Protein AF-A0A1Y3D144-F1 (afdb_monomer_lite)

Structure (mmCIF, N/CA/C/O backbone):
data_AF-A0A1Y3D144-F1
#
_entry.id   AF-A0A1Y3D144-F1
#
loop_
_atom_site.group_PDB
_atom_site.id
_atom_site.type_symbol
_atom_site.label_atom_id
_atom_site.label_alt_id
_atom_site.label_comp_id
_atom_site.label_asym_id
_atom_site.label_entity_id
_atom_site.label_seq_id
_atom_site.pdbx_PDB_ins_code
_atom_site.Cartn_x
_atom_site.Cartn_y
_atom_site.Cartn_z
_atom_site.occupancy
_atom_site.B_iso_or_equiv
_atom_site.auth_seq_id
_atom_site.auth_comp_id
_atom_site.auth_asym_id
_atom_site.auth_atom_id
_atom_site.pdbx_PDB_model_num
ATOM 1 N N . MET A 1 1 ? -23.855 -9.243 3.939 1.00 36.47 1 MET A N 1
ATOM 2 C CA . MET A 1 1 ? -24.302 -10.532 3.364 1.00 36.47 1 MET A CA 1
ATOM 3 C C . MET A 1 1 ? -23.162 -11.001 2.465 1.00 36.47 1 MET A C 1
ATOM 5 O O . MET A 1 1 ? -22.995 -10.446 1.392 1.00 36.47 1 MET A O 1
ATOM 9 N N . ASN A 1 2 ? -22.301 -11.895 2.968 1.00 44.19 2 ASN A N 1
ATOM 10 C CA . ASN A 1 2 ? -20.947 -12.166 2.439 1.00 44.19 2 ASN A CA 1
ATOM 11 C C . ASN A 1 2 ? -20.873 -13.461 1.606 1.00 44.19 2 ASN A C 1
ATOM 13 O O . ASN A 1 2 ? -19.905 -14.200 1.726 1.00 44.19 2 ASN A O 1
ATOM 17 N N . GLN A 1 3 ? -21.920 -13.816 0.855 1.00 46.88 3 GLN A N 1
ATOM 18 C CA . GLN A 1 3 ? -22.041 -15.183 0.321 1.00 46.88 3 GLN A CA 1
ATOM 19 C C . GLN A 1 3 ? -21.618 -15.389 -1.141 1.00 46.88 3 GLN A C 1
ATOM 21 O O . GLN A 1 3 ? -21.563 -16.536 -1.561 1.00 46.88 3 GLN A O 1
ATOM 26 N N . GLU A 1 4 ? -21.248 -14.351 -1.899 1.00 47.81 4 GLU A N 1
ATOM 27 C CA . GLU A 1 4 ? -20.875 -14.517 -3.324 1.00 47.81 4 GLU A CA 1
ATOM 28 C C . GLU A 1 4 ? -19.626 -13.732 -3.757 1.00 47.81 4 GLU A C 1
ATOM 30 O O . GLU A 1 4 ? -19.430 -13.434 -4.932 1.00 47.81 4 GLU A O 1
ATOM 35 N N . ARG A 1 5 ? -18.751 -13.390 -2.814 1.00 47.69 5 ARG A N 1
ATOM 36 C CA . ARG A 1 5 ? -17.457 -12.780 -3.117 1.00 47.69 5 ARG A CA 1
ATOM 37 C C . ARG A 1 5 ? -16.372 -13.710 -2.606 1.00 47.69 5 ARG A C 1
ATOM 39 O O . ARG A 1 5 ? -16.209 -13.843 -1.398 1.00 47.69 5 ARG A O 1
ATOM 46 N N . ASP A 1 6 ? -15.640 -14.335 -3.525 1.00 54.81 6 ASP A N 1
ATOM 47 C CA . ASP A 1 6 ? -14.351 -14.973 -3.231 1.00 54.81 6 ASP A CA 1
ATOM 48 C C . ASP A 1 6 ? -13.305 -13.858 -3.019 1.00 54.81 6 ASP A C 1
ATOM 50 O O . ASP A 1 6 ? -12.358 -13.663 -3.780 1.00 54.81 6 ASP A O 1
ATOM 54 N N . GLU A 1 7 ? -13.596 -12.976 -2.060 1.00 63.47 7 GLU A N 1
ATOM 55 C CA . GLU A 1 7 ? -12.765 -11.839 -1.702 1.00 63.47 7 GLU A CA 1
ATOM 56 C C . GLU A 1 7 ? -11.576 -12.359 -0.899 1.00 63.47 7 GLU A C 1
ATOM 58 O O . GLU A 1 7 ? -11.755 -12.931 0.175 1.00 63.47 7 GLU A O 1
ATOM 63 N N . LYS A 1 8 ? -10.354 -12.111 -1.398 1.00 71.31 8 LYS A N 1
ATOM 64 C CA . LYS A 1 8 ? -9.090 -12.483 -0.731 1.00 71.31 8 LYS A CA 1
ATOM 65 C C . LYS A 1 8 ? -9.022 -11.984 0.725 1.00 71.31 8 LYS A C 1
ATOM 67 O O . LYS A 1 8 ? -8.311 -12.578 1.526 1.00 71.31 8 LYS A O 1
ATOM 72 N N . PHE A 1 9 ? -9.748 -10.910 1.061 1.00 78.50 9 PHE A N 1
ATOM 73 C CA . PHE A 1 9 ? -9.782 -10.320 2.398 1.00 78.50 9 PHE A CA 1
ATOM 74 C C . PHE A 1 9 ? -11.205 -10.005 2.874 1.00 78.50 9 PHE A C 1
ATOM 76 O O . PHE A 1 9 ? -11.986 -9.348 2.190 1.00 78.50 9 PHE A O 1
ATOM 83 N N . THR A 1 10 ? -11.496 -10.389 4.111 1.00 87.56 10 THR A N 1
ATOM 84 C CA . THR A 1 10 ? -12.701 -10.060 4.877 1.00 87.56 10 THR A CA 1
ATOM 85 C C . THR A 1 10 ? -12.526 -8.775 5.699 1.00 87.56 10 THR A C 1
ATOM 87 O O . THR A 1 10 ? -11.414 -8.372 6.048 1.00 87.56 10 THR A O 1
ATOM 90 N N . VAL A 1 11 ? -13.634 -8.153 6.130 1.00 87.06 11 VAL A N 1
ATOM 91 C CA . VAL A 1 11 ? -13.611 -6.998 7.062 1.00 87.06 11 VAL A CA 1
ATOM 92 C C . VAL A 1 11 ? -12.864 -7.331 8.365 1.00 87.06 11 VAL A C 1
ATOM 94 O O . VAL A 1 11 ? -12.162 -6.487 8.932 1.00 87.06 11 VAL A O 1
ATOM 97 N N . ALA A 1 12 ? -12.955 -8.581 8.826 1.00 87.31 12 ALA A N 1
ATOM 98 C CA . ALA A 1 12 ? -12.219 -9.062 9.989 1.00 87.31 12 ALA A CA 1
ATOM 99 C C . ALA A 1 12 ? -10.700 -9.095 9.741 1.00 87.31 12 ALA A C 1
ATOM 101 O O . ALA A 1 12 ? -9.929 -8.716 10.624 1.00 87.31 12 ALA A O 1
ATOM 102 N N . GLU A 1 13 ? -10.259 -9.505 8.553 1.00 89.06 13 GLU A N 1
ATOM 103 C CA . GLU A 1 13 ? -8.842 -9.495 8.169 1.00 89.06 13 GLU A CA 1
ATOM 104 C C . GLU A 1 13 ? -8.307 -8.076 8.020 1.00 89.06 13 GLU A C 1
ATOM 106 O O . GLU A 1 13 ? -7.274 -7.763 8.613 1.00 89.06 13 GLU A O 1
ATOM 111 N N . PHE A 1 14 ? -9.048 -7.173 7.374 1.00 89.94 14 PHE A N 1
ATOM 112 C CA . PHE A 1 14 ? -8.665 -5.760 7.327 1.00 89.94 14 PHE A CA 1
ATOM 113 C C . PHE A 1 14 ? -8.561 -5.141 8.719 1.00 89.94 14 PHE A C 1
ATOM 115 O O . PHE A 1 14 ? -7.621 -4.399 9.002 1.00 89.94 14 PHE A O 1
ATOM 122 N N . SER A 1 15 ? -9.475 -5.486 9.626 1.00 90.81 15 SER A N 1
ATOM 123 C CA . SER A 1 15 ? -9.421 -5.017 11.013 1.00 90.81 15 SER A CA 1
ATOM 124 C C . SER A 1 15 ? -8.159 -5.497 11.737 1.00 90.81 15 SER A C 1
ATOM 126 O O . SER A 1 15 ? -7.571 -4.733 12.507 1.00 90.81 15 SER A O 1
ATOM 128 N N . LYS A 1 16 ? -7.712 -6.735 11.473 1.00 90.25 16 LYS A N 1
ATOM 129 C CA . LYS A 1 16 ? -6.456 -7.285 12.011 1.00 90.25 16 LYS A CA 1
ATOM 130 C C . LYS A 1 16 ? -5.233 -6.587 11.419 1.00 90.25 16 LYS A C 1
ATOM 132 O O . LYS A 1 16 ? -4.370 -6.171 12.190 1.00 90.25 16 LYS A O 1
ATOM 137 N N . ILE A 1 17 ? -5.187 -6.405 10.097 1.00 90.81 17 ILE A N 1
ATOM 138 C CA . ILE A 1 17 ? -4.112 -5.687 9.387 1.00 90.81 17 ILE A CA 1
ATOM 139 C C . ILE A 1 17 ? -3.972 -4.270 9.954 1.00 90.81 17 ILE A C 1
ATOM 141 O O . ILE A 1 17 ? -2.902 -3.853 10.393 1.00 90.81 17 ILE A O 1
ATOM 145 N N . LEU A 1 18 ? -5.096 -3.566 10.084 1.00 91.12 18 LEU A N 1
ATOM 146 C CA . LEU A 1 18 ? -5.161 -2.236 10.676 1.00 91.12 18 LEU A CA 1
ATOM 147 C C . LEU A 1 18 ? -4.961 -2.239 12.196 1.00 91.12 18 LEU A C 1
ATOM 149 O O . LEU A 1 18 ? -4.979 -1.165 12.794 1.00 91.12 18 LEU A O 1
ATOM 153 N N . LYS A 1 19 ? -4.784 -3.384 12.863 1.00 92.25 19 LYS A N 1
ATOM 154 C CA . LYS A 1 19 ? -4.619 -3.486 14.325 1.00 92.25 19 LYS A CA 1
ATOM 155 C C . LYS A 1 19 ? -5.717 -2.725 15.084 1.00 92.25 19 LYS A C 1
ATOM 157 O O . LYS A 1 19 ? -5.435 -1.954 16.008 1.00 92.25 19 LYS A O 1
ATOM 162 N N . LEU A 1 20 ? -6.965 -2.853 14.633 1.00 90.50 20 LEU A N 1
ATOM 163 C CA . LEU A 1 20 ? -8.124 -2.267 15.306 1.00 90.50 20 LEU A CA 1
ATOM 164 C C . LEU A 1 20 ? -8.468 -3.080 16.554 1.00 90.50 20 LEU A C 1
ATOM 166 O O . LEU A 1 20 ? -8.208 -4.278 16.630 1.00 90.50 20 LEU A O 1
ATOM 170 N N . LYS A 1 21 ? -9.067 -2.422 17.549 1.00 89.38 21 LYS A N 1
ATOM 171 C CA . LYS A 1 21 ? -9.484 -3.101 18.784 1.00 89.38 21 LYS A CA 1
ATOM 172 C C . LYS A 1 21 ? -10.705 -3.990 18.561 1.00 89.38 21 LYS A C 1
ATOM 174 O O . LYS A 1 21 ? -10.863 -4.977 19.274 1.00 89.38 21 LYS A O 1
ATOM 179 N N . LYS A 1 22 ? -11.578 -3.617 17.621 1.00 90.94 22 LYS A N 1
ATOM 180 C CA . LYS A 1 22 ? -12.826 -4.318 17.323 1.00 90.94 22 LYS A CA 1
ATOM 181 C C . LYS A 1 22 ? -13.087 -4.308 15.823 1.00 90.94 22 LYS A C 1
ATOM 183 O O . LYS A 1 22 ? -12.882 -3.291 15.171 1.00 90.94 22 LYS A O 1
ATOM 188 N N . VAL A 1 23 ? -13.589 -5.428 15.306 1.00 90.75 23 VAL A N 1
ATOM 189 C CA . VA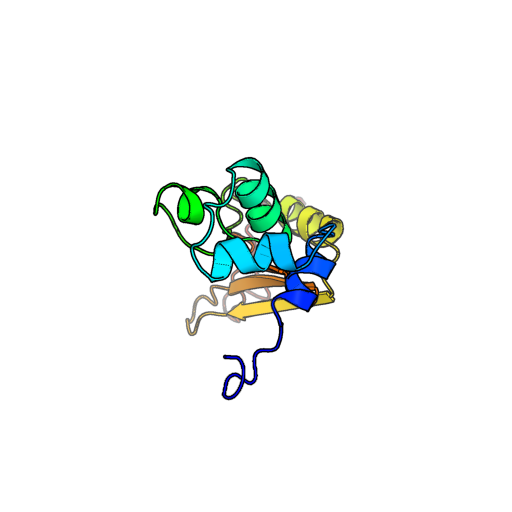L A 1 23 ? -14.017 -5.548 13.901 1.00 90.75 23 VAL A CA 1
ATOM 190 C C . VAL A 1 23 ? -15.202 -4.623 13.612 1.00 90.75 23 VAL A C 1
ATOM 192 O O . VAL A 1 23 ? -15.239 -3.981 12.567 1.00 90.75 23 VAL A O 1
ATOM 195 N N . SER A 1 24 ? -16.091 -4.459 14.597 1.00 88.19 24 SER A N 1
ATOM 196 C CA . SER A 1 24 ? -17.251 -3.565 14.522 1.00 88.19 24 SER A CA 1
ATOM 197 C C . SER A 1 24 ? -16.891 -2.120 14.179 1.00 88.19 24 SER A C 1
ATOM 199 O O . SER A 1 24 ? -17.697 -1.417 13.585 1.00 88.19 24 SER A O 1
ATOM 201 N N . ASP A 1 25 ? -15.691 -1.663 14.557 1.00 88.31 25 ASP A N 1
ATOM 202 C CA . ASP A 1 25 ? -15.249 -0.296 14.268 1.00 88.31 25 ASP A CA 1
ATOM 203 C C . ASP A 1 25 ? -15.080 -0.082 12.755 1.00 88.31 25 ASP A C 1
ATOM 205 O O . ASP A 1 25 ? -15.325 1.011 12.261 1.00 88.31 25 ASP A O 1
ATOM 209 N N . LEU A 1 26 ? -14.688 -1.129 12.018 1.00 90.94 26 LEU A N 1
ATOM 210 C CA . LEU A 1 26 ? -14.576 -1.089 10.563 1.00 90.94 26 LEU A CA 1
ATOM 211 C C . LEU A 1 26 ? -15.914 -1.397 9.881 1.00 90.94 26 LEU A C 1
ATOM 213 O O . LEU A 1 26 ? -16.254 -0.745 8.900 1.00 90.94 26 LEU A O 1
ATOM 217 N N . GLU A 1 27 ? -16.687 -2.353 10.406 1.00 91.38 27 GLU A N 1
ATOM 218 C CA . GLU A 1 27 ? -18.012 -2.708 9.870 1.00 91.38 27 GLU A CA 1
ATOM 219 C C . GLU A 1 27 ? -18.944 -1.497 9.790 1.00 91.38 27 GLU A C 1
ATOM 221 O O . GLU A 1 27 ? -19.593 -1.302 8.767 1.00 91.38 27 GLU A O 1
ATOM 226 N N . LYS A 1 28 ? -18.945 -0.639 10.815 1.00 91.19 28 LYS A N 1
ATOM 227 C CA . LYS A 1 28 ? -19.729 0.604 10.833 1.00 91.19 28 LYS A CA 1
ATOM 228 C C . LYS A 1 28 ? -19.458 1.508 9.633 1.00 91.19 28 LYS A C 1
ATOM 230 O O . LYS A 1 28 ? -20.391 2.099 9.099 1.00 91.19 28 LYS A O 1
ATOM 235 N N . TYR A 1 29 ? -18.204 1.590 9.188 1.00 89.94 29 TYR A N 1
ATOM 236 C CA . TYR A 1 29 ? -17.840 2.365 8.001 1.00 89.94 29 TYR A CA 1
ATOM 237 C C . TYR A 1 29 ? -18.327 1.679 6.720 1.00 89.94 29 TYR A C 1
ATOM 239 O O . TYR A 1 29 ? -18.848 2.338 5.829 1.00 89.94 29 TYR A O 1
ATOM 247 N N . PHE A 1 30 ? -18.217 0.351 6.635 1.00 84.62 30 PHE A N 1
ATOM 248 C CA . PHE A 1 30 ? -18.697 -0.416 5.478 1.00 84.62 30 PHE A CA 1
ATOM 249 C C . PHE A 1 30 ? -20.224 -0.396 5.327 1.00 84.62 30 PHE A C 1
ATOM 251 O O . PHE A 1 30 ? -20.730 -0.425 4.205 1.00 84.62 30 PHE A O 1
ATOM 258 N N . PHE A 1 31 ? -20.959 -0.352 6.438 1.00 87.19 31 PHE A N 1
ATOM 259 C CA . PHE A 1 31 ? -22.422 -0.298 6.451 1.00 87.19 31 PHE A CA 1
ATOM 260 C C . PHE A 1 31 ? -22.985 1.133 6.451 1.00 87.19 31 PHE A C 1
ATOM 262 O O . PHE A 1 31 ? -24.200 1.294 6.544 1.00 87.19 31 PHE A O 1
ATOM 269 N N . ASN A 1 32 ? -22.135 2.159 6.295 1.00 84.44 32 ASN A N 1
ATOM 270 C CA . ASN A 1 32 ? -22.509 3.580 6.336 1.00 84.44 32 ASN A CA 1
ATOM 271 C C . ASN A 1 32 ? -23.249 3.990 7.627 1.00 84.44 32 ASN A C 1
ATOM 273 O O . ASN A 1 32 ? -24.114 4.864 7.609 1.00 84.44 32 ASN A O 1
ATOM 277 N N . GLU A 1 33 ? -22.930 3.348 8.752 1.00 91.69 33 GLU A N 1
ATOM 278 C CA . GLU A 1 33 ? -23.477 3.701 10.068 1.00 91.69 33 GLU A CA 1
ATOM 279 C C . GLU A 1 33 ? -22.729 4.888 10.687 1.00 91.69 33 GLU A C 1
ATOM 281 O O . GLU A 1 33 ? -23.310 5.679 11.429 1.00 91.69 33 GLU A O 1
ATOM 286 N N . GLU A 1 34 ? -21.436 5.016 10.379 1.00 92.69 34 GLU A N 1
ATOM 287 C CA . GLU A 1 34 ? -20.571 6.108 10.820 1.00 92.69 34 GLU A CA 1
ATOM 288 C C . GLU A 1 34 ? -19.612 6.514 9.694 1.00 92.69 34 GLU A C 1
ATOM 290 O O . GLU A 1 34 ? -19.175 5.674 8.905 1.00 92.69 34 GLU A O 1
ATOM 295 N N . ASP A 1 35 ? -19.224 7.790 9.665 1.00 89.94 35 ASP A N 1
ATOM 296 C CA . ASP A 1 35 ? -18.171 8.260 8.769 1.00 89.94 35 ASP A CA 1
ATOM 297 C C . ASP A 1 35 ? -16.774 7.986 9.357 1.00 89.94 35 ASP A C 1
ATOM 299 O O . ASP A 1 35 ? -16.529 8.208 10.553 1.00 89.94 35 ASP A O 1
ATOM 303 N N . PRO A 1 36 ? -15.802 7.561 8.531 1.00 91.25 36 PRO A N 1
ATOM 304 C CA . PRO A 1 36 ? -14.429 7.397 8.973 1.00 91.25 36 PRO A CA 1
ATOM 305 C C . PRO A 1 36 ? -13.783 8.748 9.295 1.00 91.25 36 PRO A C 1
ATOM 307 O O . PRO A 1 36 ? -13.813 9.701 8.520 1.00 91.25 36 PRO A O 1
ATOM 310 N N . THR A 1 37 ? -13.095 8.821 10.434 1.00 93.00 37 THR A N 1
ATOM 311 C CA . THR A 1 37 ? -12.323 10.025 10.784 1.00 93.00 37 THR A CA 1
ATOM 312 C C . THR A 1 37 ? -11.138 10.232 9.832 1.00 93.00 37 THR A C 1
ATOM 314 O O . THR A 1 37 ? -10.507 9.266 9.401 1.00 93.00 37 THR A O 1
ATOM 317 N N .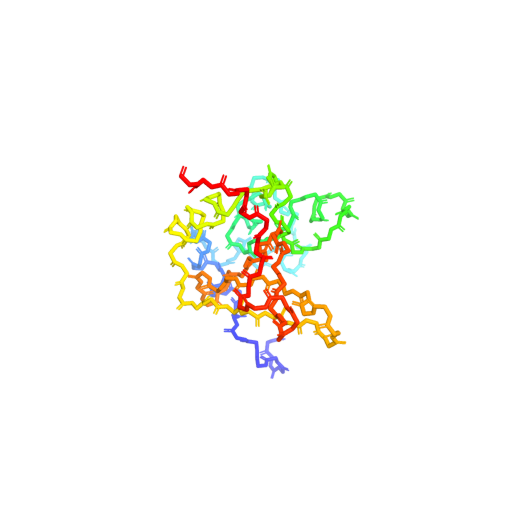 PHE A 1 38 ? -10.707 11.479 9.605 1.00 92.25 38 PHE A N 1
ATOM 318 C CA . PHE A 1 38 ? -9.483 11.760 8.830 1.00 92.25 38 PHE A CA 1
ATOM 319 C C . PHE A 1 38 ? -8.237 11.043 9.374 1.00 92.25 38 PHE A C 1
ATOM 321 O O . PHE A 1 38 ? -7.366 10.621 8.613 1.00 92.25 38 PHE A O 1
ATOM 328 N N . LYS A 1 39 ? -8.153 10.852 10.698 1.00 92.44 39 LYS A N 1
ATOM 329 C CA . LYS A 1 39 ? -7.072 10.080 11.328 1.00 92.44 39 LYS A CA 1
ATOM 330 C C . LYS A 1 39 ? -7.103 8.614 10.893 1.00 92.44 39 LYS A C 1
ATOM 332 O O . LYS A 1 39 ? -6.049 8.040 10.620 1.00 92.44 39 LYS A O 1
ATOM 337 N N . PHE A 1 40 ? -8.292 8.017 10.840 1.00 92.75 40 PHE A N 1
ATOM 338 C CA . PHE A 1 40 ? -8.473 6.665 10.326 1.00 92.75 40 PHE A CA 1
ATOM 339 C C . PHE A 1 40 ? -8.131 6.598 8.835 1.00 92.75 40 PHE A C 1
ATOM 341 O O . PHE A 1 40 ? -7.320 5.759 8.455 1.00 92.75 40 PHE A O 1
ATOM 348 N N . LEU A 1 41 ? -8.650 7.523 8.020 1.00 91.94 41 LEU A N 1
ATOM 349 C CA . LEU A 1 41 ? -8.380 7.563 6.579 1.00 91.94 41 LEU A CA 1
ATOM 350 C C . LEU A 1 41 ? -6.884 7.674 6.278 1.00 91.94 41 LEU A C 1
ATOM 352 O O . LEU A 1 41 ? -6.384 6.959 5.417 1.00 91.94 41 LEU A O 1
ATOM 356 N N . LYS A 1 42 ? -6.130 8.478 7.039 1.00 90.50 42 LYS A N 1
ATOM 357 C CA . LYS A 1 42 ? -4.666 8.564 6.901 1.00 90.50 42 LYS A CA 1
ATOM 358 C C . LYS A 1 42 ? -3.963 7.247 7.237 1.00 90.50 42 LYS A C 1
ATOM 360 O O . LYS A 1 42 ? -3.025 6.856 6.548 1.00 90.50 42 LYS A O 1
ATOM 365 N N . LYS A 1 43 ? -4.407 6.549 8.286 1.00 91.12 43 LYS A N 1
ATOM 366 C CA . LYS A 1 43 ? -3.877 5.226 8.650 1.00 91.12 43 LYS A CA 1
ATOM 367 C C . LYS A 1 43 ? -4.175 4.194 7.562 1.00 91.12 43 LYS A C 1
ATOM 369 O O . LYS A 1 43 ? -3.266 3.493 7.139 1.00 91.12 43 LYS A O 1
ATOM 374 N N . PHE A 1 44 ? -5.421 4.145 7.103 1.00 90.62 44 PHE A N 1
ATOM 375 C CA . PHE A 1 44 ? -5.880 3.256 6.040 1.00 90.62 44 PHE A CA 1
ATOM 376 C C . PHE A 1 44 ? -5.110 3.495 4.734 1.00 90.62 44 PHE A C 1
ATOM 378 O O . PHE A 1 44 ? -4.533 2.573 4.168 1.00 90.62 44 PHE A O 1
ATOM 385 N N . SER A 1 45 ? -5.005 4.761 4.326 1.00 89.06 45 SER A N 1
ATOM 386 C CA . SER A 1 45 ? -4.220 5.224 3.177 1.00 89.06 45 SER A CA 1
ATOM 387 C C . SER A 1 45 ? -2.758 4.775 3.233 1.00 89.06 45 SER A C 1
ATOM 389 O O . SER A 1 45 ? -2.183 4.383 2.219 1.00 89.06 45 SER A O 1
ATOM 391 N N . ASN A 1 46 ? -2.134 4.828 4.409 1.00 86.00 46 ASN A N 1
ATOM 392 C CA . ASN A 1 46 ? -0.742 4.419 4.569 1.00 86.00 46 ASN A CA 1
ATOM 393 C C . ASN A 1 46 ? -0.559 2.901 4.522 1.00 86.00 46 ASN A C 1
ATOM 395 O O . ASN A 1 46 ? 0.403 2.443 3.912 1.00 86.00 46 ASN A O 1
ATOM 399 N N . GLU A 1 47 ? -1.465 2.148 5.142 1.00 89.06 47 GLU A N 1
ATOM 400 C CA . GLU A 1 47 ? -1.388 0.687 5.209 1.00 89.06 47 GLU A CA 1
ATOM 401 C C . GLU A 1 47 ? -1.577 0.044 3.830 1.00 89.06 47 GLU A C 1
ATOM 403 O O . GLU A 1 47 ? -0.783 -0.799 3.426 1.00 89.06 47 GLU A O 1
ATOM 408 N N . PHE A 1 48 ? -2.577 0.506 3.076 1.00 86.12 48 PHE A N 1
ATOM 409 C CA . PHE A 1 48 ? -2.958 -0.075 1.783 1.00 86.12 48 PHE A CA 1
ATOM 410 C C . PHE A 1 48 ? -2.411 0.689 0.573 1.00 86.12 48 PHE A C 1
ATOM 412 O O . PHE A 1 48 ? -2.834 0.446 -0.550 1.00 86.12 48 PHE A O 1
ATOM 419 N N . ALA A 1 49 ? -1.499 1.643 0.791 1.00 83.94 49 ALA A N 1
ATOM 420 C CA . ALA A 1 49 ? -0.938 2.491 -0.263 1.00 83.94 49 ALA A CA 1
ATOM 421 C C . ALA A 1 49 ? -2.008 3.180 -1.149 1.00 83.94 49 ALA A C 1
ATOM 423 O O . ALA A 1 49 ? -1.853 3.306 -2.361 1.00 83.94 49 ALA A O 1
ATOM 424 N N . ILE A 1 50 ? -3.086 3.673 -0.532 1.00 85.69 50 ILE A N 1
ATOM 425 C CA . ILE A 1 50 ? -4.167 4.419 -1.202 1.00 85.69 50 ILE A CA 1
ATOM 426 C C . ILE A 1 50 ? -3.913 5.913 -1.063 1.00 85.69 50 ILE A C 1
ATOM 428 O O . ILE A 1 50 ? -3.531 6.372 0.012 1.00 85.69 50 ILE A O 1
ATOM 432 N N . ASN A 1 51 ? -4.111 6.702 -2.113 1.00 83.75 51 ASN A N 1
ATOM 433 C CA . ASN A 1 51 ? -3.892 8.142 -2.051 1.00 83.75 51 ASN A CA 1
ATOM 434 C C . ASN A 1 51 ? -4.894 8.810 -1.089 1.00 83.75 51 ASN A C 1
ATOM 436 O O . ASN A 1 51 ? -6.110 8.642 -1.208 1.00 83.75 51 ASN A O 1
ATOM 440 N N . ILE A 1 52 ? -4.379 9.583 -0.125 1.00 88.88 52 ILE A N 1
ATOM 441 C CA . ILE A 1 52 ? -5.224 10.264 0.858 1.00 88.88 52 ILE A CA 1
ATOM 442 C C . ILE A 1 52 ? -6.100 11.343 0.210 1.00 88.88 52 ILE A C 1
ATOM 444 O O . ILE A 1 52 ? -7.264 11.450 0.570 1.00 88.88 52 ILE A O 1
ATOM 448 N N . ARG A 1 53 ? -5.592 12.093 -0.776 1.00 88.31 53 ARG A N 1
ATOM 449 C CA . ARG A 1 53 ? -6.357 13.134 -1.484 1.00 88.31 53 ARG A CA 1
ATOM 450 C C . ARG A 1 53 ? -7.481 12.532 -2.314 1.00 88.31 53 ARG A C 1
ATOM 452 O O . ARG A 1 53 ? -8.562 13.113 -2.387 1.00 88.31 53 ARG A O 1
ATOM 459 N N . TRP A 1 54 ? -7.265 11.342 -2.865 1.00 90.38 54 TRP A N 1
ATOM 460 C CA . TRP A 1 54 ? -8.321 10.612 -3.554 1.00 90.38 54 TRP A CA 1
ATOM 461 C C . TRP A 1 54 ? -9.448 10.219 -2.603 1.00 90.38 54 TRP A C 1
ATOM 463 O O . TRP A 1 54 ? -10.603 10.551 -2.860 1.00 90.38 54 TRP A O 1
ATOM 473 N N . ILE A 1 55 ? -9.125 9.596 -1.466 1.00 88.44 55 ILE A N 1
ATOM 474 C CA . ILE A 1 55 ? -10.159 9.112 -0.541 1.00 88.44 55 ILE A CA 1
ATOM 475 C C . ILE A 1 55 ? -10.859 10.240 0.238 1.00 88.44 55 ILE A C 1
ATOM 477 O O . ILE A 1 55 ? -12.002 10.061 0.648 1.00 88.44 55 ILE A O 1
ATOM 481 N N . THR A 1 56 ? -10.213 11.394 0.456 1.00 90.12 56 THR A N 1
ATOM 482 C CA . THR A 1 56 ? -10.812 12.515 1.211 1.00 90.12 56 THR A CA 1
ATOM 483 C C . THR A 1 56 ? -11.419 13.609 0.341 1.00 90.12 56 THR A C 1
ATOM 485 O O . THR A 1 56 ? -12.357 14.267 0.781 1.00 90.12 56 THR A O 1
ATOM 488 N N . GLU A 1 57 ? -10.875 13.857 -0.852 1.00 91.25 57 GLU A N 1
ATOM 489 C CA . GLU A 1 57 ? -11.259 14.994 -1.705 1.00 91.25 57 GLU A CA 1
ATOM 490 C C . GLU A 1 57 ? -11.750 14.572 -3.098 1.00 91.25 57 GLU A C 1
ATOM 492 O O . GLU A 1 57 ? -12.209 15.426 -3.856 1.00 91.25 57 GLU A O 1
ATOM 497 N N . GLY A 1 58 ? -11.642 13.288 -3.465 1.00 85.62 58 GLY A N 1
ATOM 498 C CA . GLY A 1 58 ? -11.971 12.802 -4.810 1.00 85.62 58 GLY A CA 1
ATOM 499 C C . GLY A 1 58 ? -11.014 13.300 -5.899 1.00 85.62 58 GLY A C 1
ATOM 500 O O . GLY A 1 58 ? -11.388 13.348 -7.070 1.00 85.62 58 GLY A O 1
ATOM 501 N N . LYS A 1 59 ? -9.799 13.716 -5.524 1.00 84.38 59 LYS A N 1
ATOM 502 C CA . LYS A 1 59 ? -8.768 14.244 -6.434 1.00 84.38 59 LYS A CA 1
ATOM 503 C C . LYS A 1 59 ? -7.687 13.200 -6.716 1.00 84.38 59 LYS A C 1
ATOM 505 O O . LYS A 1 59 ? -7.522 12.271 -5.940 1.00 84.38 59 LYS A O 1
ATOM 510 N N . GLU A 1 60 ? -6.903 13.402 -7.774 1.00 82.62 60 GLU A N 1
ATOM 511 C CA . GLU A 1 60 ? -5.793 12.506 -8.148 1.00 82.62 60 GLU A CA 1
ATOM 512 C C . GLU A 1 60 ? -6.278 11.061 -8.407 1.00 82.62 60 GLU A C 1
ATOM 514 O O . GLU A 1 60 ? -7.425 10.840 -8.805 1.00 82.62 60 GLU A O 1
ATOM 519 N N . HIS A 1 61 ? -5.401 10.072 -8.244 1.00 80.31 61 HIS A N 1
ATOM 520 C CA . HIS A 1 61 ? -5.670 8.665 -8.534 1.00 80.31 61 HIS A CA 1
ATOM 521 C C . HIS A 1 61 ? -5.749 7.819 -7.249 1.00 80.31 61 HIS A C 1
ATOM 523 O O . HIS A 1 61 ? -5.100 8.160 -6.262 1.00 80.31 61 HIS A O 1
ATOM 529 N N . PRO A 1 62 ? -6.517 6.707 -7.239 1.00 78.81 62 PRO A N 1
ATOM 530 C CA . PRO A 1 62 ? -6.770 5.908 -6.034 1.00 78.81 62 PRO A CA 1
ATOM 531 C C . PRO A 1 62 ? -5.523 5.259 -5.442 1.00 78.81 62 PRO A C 1
ATOM 533 O O . PRO A 1 62 ? -5.369 5.203 -4.223 1.00 78.81 62 PRO A O 1
ATOM 536 N N . PHE A 1 63 ? -4.625 4.769 -6.288 1.00 75.44 63 PHE A N 1
ATOM 537 C CA . PHE A 1 63 ? -3.385 4.154 -5.841 1.00 75.44 63 PHE A CA 1
ATOM 538 C C . PHE A 1 63 ? -2.339 5.237 -5.627 1.00 75.44 63 PHE A C 1
ATOM 540 O O . PHE A 1 63 ? -2.229 6.163 -6.434 1.00 75.44 63 PHE A O 1
ATOM 547 N N . LYS A 1 64 ? -1.575 5.132 -4.535 1.00 63.75 64 LYS A N 1
ATOM 548 C CA . LYS A 1 64 ? -0.414 5.995 -4.345 1.00 63.75 64 LYS A CA 1
ATOM 549 C C . LYS A 1 64 ? 0.570 5.715 -5.469 1.00 63.75 64 LYS A C 1
ATOM 551 O O . LYS A 1 64 ? 1.245 4.688 -5.484 1.00 63.75 64 LYS A O 1
ATOM 556 N N . TYR A 1 65 ? 0.657 6.671 -6.375 1.00 61.56 65 TYR A N 1
ATOM 557 C CA . TYR A 1 65 ? 1.896 6.938 -7.067 1.00 61.56 65 TYR A CA 1
ATOM 558 C C . TYR A 1 65 ? 2.861 7.523 -6.046 1.00 61.56 65 TYR A C 1
ATOM 560 O O . TYR A 1 65 ? 2.458 8.249 -5.131 1.00 61.56 65 TYR A O 1
ATOM 568 N N . ASP A 1 66 ? 4.131 7.173 -6.171 1.00 58.41 66 ASP A N 1
ATOM 569 C CA . ASP A 1 66 ? 5.188 7.778 -5.379 1.00 58.41 66 ASP A CA 1
ATOM 570 C C . ASP A 1 66 ? 5.453 9.221 -5.851 1.00 58.41 66 ASP A C 1
ATOM 572 O O . ASP A 1 66 ? 6.518 9.550 -6.354 1.00 58.41 66 ASP A O 1
ATOM 576 N N . GLU A 1 67 ? 4.434 10.079 -5.780 1.00 52.31 67 GLU A N 1
ATOM 577 C CA . GLU A 1 67 ? 4.486 11.467 -6.253 1.00 52.31 67 GLU A CA 1
ATOM 578 C C . GLU A 1 67 ? 5.317 12.368 -5.335 1.00 52.31 67 GLU A C 1
ATOM 580 O O . GLU A 1 67 ? 5.737 13.443 -5.758 1.00 52.31 67 GLU A O 1
ATOM 585 N N . ASP A 1 68 ? 5.611 11.931 -4.105 1.00 47.91 68 ASP A N 1
ATOM 586 C CA . ASP A 1 68 ? 6.382 12.740 -3.158 1.00 47.91 68 ASP A CA 1
ATOM 587 C C . ASP A 1 68 ? 7.868 12.841 -3.528 1.00 47.91 68 ASP A C 1
ATOM 589 O O . ASP A 1 68 ? 8.552 13.710 -2.996 1.00 47.91 68 ASP A O 1
ATOM 593 N N . ASN A 1 69 ? 8.372 12.025 -4.461 1.00 42.00 69 ASN A N 1
ATOM 594 C CA . ASN A 1 69 ? 9.674 12.243 -5.084 1.00 42.00 69 ASN A CA 1
ATOM 595 C C . ASN A 1 69 ? 9.627 11.763 -6.535 1.00 42.00 69 ASN A C 1
ATOM 597 O O . ASN A 1 69 ? 9.578 10.565 -6.796 1.00 42.00 69 ASN A O 1
ATOM 601 N N . TYR A 1 70 ? 9.715 12.688 -7.494 1.00 44.03 70 TYR A N 1
ATOM 602 C CA . TYR A 1 70 ? 10.241 12.328 -8.808 1.00 44.03 70 TYR A CA 1
ATOM 603 C C . TYR A 1 70 ? 11.625 11.727 -8.557 1.00 44.03 70 TYR A C 1
ATOM 605 O O . TYR A 1 70 ? 12.554 12.450 -8.199 1.00 44.03 70 TYR A O 1
ATOM 613 N N . ILE A 1 71 ? 11.747 10.408 -8.670 1.00 51.66 71 ILE A N 1
ATOM 614 C CA . ILE A 1 71 ? 13.029 9.730 -8.545 1.00 51.66 71 ILE A CA 1
ATOM 615 C C . ILE A 1 71 ? 13.813 10.117 -9.795 1.00 51.66 71 ILE A C 1
ATOM 617 O O . ILE A 1 71 ? 13.630 9.554 -10.868 1.00 51.66 71 ILE A O 1
ATOM 621 N N . GLN A 1 72 ? 14.601 11.185 -9.694 1.00 51.00 72 GLN A N 1
ATOM 622 C CA . GLN A 1 72 ? 15.425 11.662 -10.804 1.00 51.00 72 GLN A CA 1
ATOM 623 C C . GLN A 1 72 ? 16.700 10.821 -10.947 1.00 51.00 72 GLN A C 1
ATOM 625 O O . GLN A 1 72 ? 17.343 10.871 -11.993 1.00 51.00 72 GLN A O 1
ATOM 630 N N . LEU A 1 73 ? 17.057 10.043 -9.918 1.00 59.53 73 LEU A N 1
ATOM 631 C CA . LEU A 1 73 ? 18.325 9.330 -9.811 1.00 59.53 73 LEU A CA 1
ATOM 632 C C . LEU A 1 73 ? 18.112 7.858 -9.444 1.00 59.53 73 LEU A C 1
ATOM 634 O O . LEU A 1 73 ? 17.305 7.521 -8.581 1.00 59.53 73 LEU A O 1
ATOM 638 N N . TYR A 1 74 ? 18.879 6.979 -10.088 1.00 62.78 74 TYR A N 1
ATOM 639 C CA . TYR A 1 74 ? 18.850 5.530 -9.867 1.00 62.78 74 TYR A CA 1
ATOM 640 C C . TYR A 1 74 ? 19.060 5.147 -8.388 1.00 62.78 74 TYR A C 1
ATOM 642 O O . TYR A 1 74 ? 18.404 4.233 -7.886 1.00 62.78 74 TYR A O 1
ATOM 650 N N . ASP A 1 75 ? 19.904 5.895 -7.674 1.00 64.75 75 ASP A N 1
ATOM 651 C CA . ASP A 1 75 ? 20.207 5.665 -6.257 1.00 64.75 75 ASP A CA 1
ATOM 652 C C . ASP A 1 75 ? 18.981 5.856 -5.352 1.00 64.75 75 ASP A C 1
ATOM 654 O O . ASP A 1 75 ? 18.783 5.091 -4.409 1.00 64.75 75 ASP A O 1
ATOM 658 N N . ASP A 1 76 ? 18.102 6.812 -5.662 1.00 72.69 76 ASP A N 1
ATOM 659 C CA . ASP A 1 76 ? 16.868 7.028 -4.896 1.00 72.69 76 ASP A CA 1
ATOM 660 C C . ASP A 1 76 ? 15.874 5.873 -5.104 1.00 72.69 76 ASP A C 1
ATOM 662 O O . ASP A 1 76 ? 15.174 5.479 -4.169 1.00 72.69 76 ASP A O 1
ATOM 666 N N . CYS A 1 77 ? 15.851 5.278 -6.304 1.00 76.00 77 CYS A N 1
ATOM 667 C CA . CYS A 1 77 ? 15.061 4.079 -6.597 1.00 76.00 77 CYS A CA 1
ATOM 668 C C . CYS A 1 77 ? 15.554 2.883 -5.779 1.00 76.00 77 CYS A C 1
ATOM 670 O O . CYS A 1 77 ? 14.764 2.227 -5.094 1.00 76.00 77 CYS A O 1
ATOM 672 N N . LEU A 1 78 ? 16.864 2.623 -5.816 1.00 80.75 78 LEU A N 1
ATOM 673 C CA . LEU A 1 78 ? 17.465 1.483 -5.130 1.00 80.75 78 LEU A CA 1
ATOM 674 C C . LEU A 1 78 ? 17.302 1.599 -3.611 1.00 80.75 78 LEU A C 1
ATOM 676 O O . LEU A 1 78 ? 16.778 0.677 -2.986 1.00 80.75 78 LEU A O 1
ATOM 680 N N . ASN A 1 79 ? 17.636 2.759 -3.036 1.00 82.50 79 ASN A N 1
ATOM 681 C CA . ASN A 1 79 ? 17.452 3.033 -1.609 1.00 82.50 79 ASN A CA 1
ATOM 682 C C . ASN A 1 79 ? 16.001 2.804 -1.174 1.00 82.50 79 ASN A C 1
ATOM 684 O O . ASN A 1 79 ? 15.736 2.295 -0.084 1.00 82.50 79 ASN A O 1
ATOM 688 N N . LYS A 1 80 ? 15.037 3.167 -2.024 1.00 80.44 80 LYS A N 1
ATOM 689 C CA . LYS A 1 80 ? 13.619 2.989 -1.723 1.00 80.44 80 LYS A CA 1
ATOM 690 C C . LYS A 1 80 ? 13.187 1.532 -1.755 1.00 80.44 80 LYS A C 1
ATOM 692 O O . LYS A 1 80 ? 12.440 1.108 -0.874 1.00 80.44 80 LYS A O 1
ATOM 697 N N . ILE A 1 81 ? 13.660 0.769 -2.736 1.00 86.38 81 ILE A N 1
ATOM 698 C CA . ILE A 1 81 ? 13.441 -0.679 -2.803 1.00 86.38 81 ILE A CA 1
ATOM 699 C C . ILE A 1 81 ? 14.008 -1.343 -1.543 1.00 86.38 81 ILE A C 1
ATOM 701 O O . ILE A 1 81 ? 13.306 -2.122 -0.900 1.00 86.38 81 ILE A O 1
ATOM 705 N N . GLU A 1 82 ? 15.225 -0.983 -1.137 1.00 88.44 82 GLU A N 1
ATOM 706 C CA . GLU A 1 82 ? 15.855 -1.514 0.076 1.00 88.44 82 GLU A CA 1
ATOM 707 C C . GLU A 1 82 ? 15.068 -1.162 1.346 1.00 88.44 82 GLU A C 1
ATOM 709 O O . GLU A 1 82 ? 14.807 -2.036 2.173 1.00 88.44 82 GLU A O 1
ATOM 714 N N . GLN A 1 83 ? 14.625 0.091 1.489 1.00 86.94 83 GLN A N 1
ATOM 715 C CA . GLN A 1 83 ? 13.826 0.537 2.637 1.00 86.94 83 GLN A CA 1
ATOM 716 C C . GLN A 1 83 ? 12.460 -0.149 2.722 1.00 86.94 83 GLN A C 1
ATOM 718 O O . GLN A 1 83 ? 11.971 -0.416 3.821 1.00 86.94 83 GLN A O 1
ATOM 723 N N . LEU A 1 84 ? 11.816 -0.385 1.578 1.00 86.69 84 LEU A N 1
ATOM 724 C CA . LEU A 1 84 ? 10.507 -1.030 1.523 1.00 86.69 84 LEU A CA 1
ATOM 725 C C . LEU A 1 84 ? 10.595 -2.544 1.713 1.00 86.69 84 LEU A C 1
ATOM 727 O O . LEU A 1 84 ? 9.600 -3.126 2.134 1.00 86.69 84 LEU A O 1
ATOM 731 N N . SER A 1 85 ? 11.758 -3.149 1.438 1.00 90.44 85 SER A N 1
ATOM 732 C CA . SER A 1 85 ? 12.016 -4.590 1.541 1.00 90.44 85 SER A CA 1
ATOM 733 C C . SER A 1 85 ? 10.875 -5.429 0.937 1.00 90.44 85 SER A C 1
ATOM 735 O O . SER A 1 85 ? 10.215 -6.180 1.656 1.00 90.44 85 SER A O 1
ATOM 737 N N . PRO A 1 86 ? 10.577 -5.258 -0.367 1.00 91.62 86 PRO A N 1
ATOM 738 C CA . PRO A 1 86 ? 9.443 -5.922 -0.990 1.00 91.62 86 PRO A CA 1
ATOM 739 C C . PRO A 1 86 ? 9.642 -7.434 -1.095 1.00 91.62 86 PRO A C 1
ATOM 741 O O . PRO A 1 86 ? 10.763 -7.915 -1.262 1.00 91.62 86 PRO A O 1
ATOM 744 N N . GLU A 1 87 ? 8.536 -8.173 -1.057 1.00 93.25 87 GLU A N 1
ATOM 745 C CA . GLU A 1 87 ? 8.507 -9.616 -1.298 1.00 93.25 87 GLU A CA 1
ATOM 746 C C . GLU A 1 87 ? 8.792 -9.930 -2.772 1.00 93.25 87 GLU A C 1
ATOM 748 O O . GLU A 1 87 ? 9.543 -10.861 -3.072 1.00 93.25 87 GLU A O 1
ATOM 753 N N . ILE A 1 88 ? 8.229 -9.137 -3.695 1.00 90.94 88 ILE A N 1
ATOM 754 C CA . ILE A 1 88 ? 8.418 -9.298 -5.144 1.00 90.94 88 ILE A CA 1
ATOM 755 C C . ILE A 1 88 ? 8.600 -7.932 -5.821 1.00 90.94 88 ILE A C 1
ATOM 757 O O . ILE A 1 88 ? 7.931 -6.948 -5.500 1.00 90.94 88 ILE A O 1
ATOM 761 N N . ILE A 1 89 ? 9.509 -7.885 -6.798 1.00 89.94 89 ILE A N 1
ATOM 762 C CA . ILE A 1 89 ? 9.735 -6.732 -7.676 1.00 89.94 89 ILE A CA 1
ATOM 763 C C . ILE A 1 89 ? 9.309 -7.119 -9.091 1.00 89.94 89 ILE A C 1
ATOM 765 O O . ILE A 1 89 ? 9.892 -8.019 -9.699 1.00 89.94 89 ILE A O 1
ATOM 769 N N . TYR A 1 90 ? 8.312 -6.422 -9.629 1.00 88.00 90 TYR A N 1
ATOM 770 C CA . TYR A 1 90 ? 7.843 -6.599 -10.998 1.00 88.00 90 TYR A CA 1
ATOM 771 C C . TYR A 1 90 ? 8.378 -5.486 -11.895 1.00 88.00 90 TYR A C 1
ATOM 773 O O . TYR A 1 90 ? 8.274 -4.301 -11.577 1.00 88.00 90 TYR A O 1
ATOM 781 N N . PHE A 1 91 ? 8.875 -5.880 -13.064 1.00 86.25 91 PHE A N 1
ATOM 782 C CA . PHE A 1 91 ? 9.225 -4.973 -14.151 1.00 86.25 91 PHE A CA 1
ATOM 783 C C . PHE A 1 91 ? 8.145 -5.075 -15.223 1.00 86.25 91 PHE A C 1
ATOM 785 O O . PHE A 1 91 ? 8.067 -6.070 -15.945 1.00 86.25 91 PHE A O 1
ATOM 792 N N . VAL A 1 92 ? 7.282 -4.064 -15.303 1.00 83.44 92 VAL A N 1
ATOM 793 C CA . VAL A 1 92 ? 6.157 -4.049 -16.241 1.00 83.44 92 VAL A CA 1
ATOM 794 C C . VAL A 1 92 ? 6.531 -3.170 -17.424 1.00 83.44 92 VAL A C 1
ATOM 796 O O . VAL A 1 92 ? 6.548 -1.943 -17.339 1.00 83.44 92 VAL A O 1
ATOM 799 N N . ARG A 1 93 ? 6.883 -3.827 -18.528 1.00 83.25 93 ARG A N 1
ATOM 800 C CA . ARG A 1 93 ? 7.308 -3.185 -19.771 1.00 83.25 93 ARG A CA 1
ATOM 801 C C . ARG A 1 93 ? 6.097 -2.894 -20.653 1.00 83.25 93 ARG A C 1
ATOM 803 O O . ARG A 1 93 ? 5.285 -3.783 -20.904 1.00 83.25 93 ARG A O 1
ATOM 810 N N . ALA A 1 94 ? 6.005 -1.668 -21.153 1.00 79.19 94 ALA A N 1
ATOM 811 C CA . ALA A 1 94 ? 5.053 -1.301 -22.188 1.00 79.19 94 ALA A CA 1
ATOM 812 C C . ALA A 1 94 ? 5.356 -2.062 -23.485 1.00 79.19 94 ALA A C 1
ATOM 814 O O . ALA A 1 94 ? 6.514 -2.335 -23.815 1.00 79.19 94 ALA A O 1
ATOM 815 N N . ASP A 1 95 ? 4.315 -2.374 -24.254 1.00 79.94 95 ASP A N 1
ATOM 816 C CA . ASP A 1 95 ? 4.486 -2.932 -25.594 1.00 79.94 95 ASP A CA 1
ATOM 817 C C . ASP A 1 95 ? 4.919 -1.831 -26.574 1.00 79.94 95 ASP A C 1
ATOM 819 O O . ASP A 1 95 ? 4.138 -1.282 -27.350 1.00 79.94 95 ASP A O 1
ATOM 823 N N . SER A 1 96 ? 6.180 -1.426 -26.453 1.00 79.19 96 SER A N 1
ATOM 824 C CA . SER A 1 96 ? 6.810 -0.383 -27.249 1.00 79.19 96 SER A CA 1
ATOM 825 C C . SER A 1 96 ? 8.212 -0.811 -27.676 1.00 79.19 96 SER A C 1
ATOM 827 O O . SER A 1 96 ? 8.839 -1.699 -27.088 1.00 79.19 96 SER A O 1
ATOM 829 N N . ILE A 1 97 ? 8.747 -0.149 -28.699 1.00 74.06 97 ILE A N 1
ATOM 830 C CA . ILE A 1 97 ? 10.125 -0.374 -29.157 1.00 74.06 97 ILE A CA 1
ATOM 831 C C . ILE A 1 97 ? 11.128 0.194 -28.140 1.00 74.06 97 ILE A C 1
ATOM 833 O O . ILE A 1 97 ? 12.136 -0.442 -27.833 1.00 74.06 97 ILE A O 1
ATOM 837 N N . ASN A 1 98 ? 10.809 1.353 -27.562 1.00 74.38 98 ASN A N 1
ATOM 838 C CA . ASN A 1 98 ? 11.646 2.060 -26.594 1.00 74.38 98 ASN A CA 1
ATOM 839 C C . ASN A 1 98 ? 11.755 1.333 -25.243 1.00 74.38 98 ASN A C 1
ATOM 841 O O . ASN A 1 98 ? 12.664 1.624 -24.465 1.00 74.38 98 ASN A O 1
ATOM 845 N N . GLY A 1 99 ? 10.852 0.389 -24.960 1.00 73.38 99 GLY A N 1
ATOM 846 C CA . GLY A 1 99 ? 10.897 -0.447 -23.766 1.00 73.38 99 GLY A CA 1
ATOM 847 C C . GLY A 1 99 ? 10.664 0.313 -22.465 1.00 73.38 99 GLY A C 1
ATOM 848 O O . GLY A 1 99 ? 11.269 -0.052 -21.455 1.00 73.38 99 GLY A O 1
ATOM 849 N N . GLU A 1 100 ? 9.825 1.355 -22.483 1.00 80.12 100 GLU A N 1
ATOM 850 C CA . GLU A 1 100 ? 9.367 2.036 -21.270 1.00 80.12 100 GLU A CA 1
ATOM 851 C C . GLU A 1 100 ? 8.869 1.002 -20.258 1.00 80.12 100 GLU A C 1
ATOM 853 O O . GLU A 1 100 ? 8.007 0.177 -20.559 1.00 80.12 100 GLU A O 1
ATOM 858 N N . THR A 1 101 ? 9.438 1.022 -19.063 1.00 77.56 101 THR A N 1
ATOM 859 C CA . THR A 1 101 ? 9.169 0.042 -18.017 1.00 77.56 101 THR A CA 1
ATOM 860 C C . THR A 1 101 ? 8.905 0.767 -16.713 1.00 77.56 101 THR A C 1
ATOM 862 O O . THR A 1 101 ? 9.685 1.639 -16.323 1.00 77.56 101 THR A O 1
ATOM 865 N N . CYS A 1 102 ? 7.822 0.392 -16.035 1.00 81.69 102 CYS A N 1
ATOM 866 C CA . CYS A 1 102 ? 7.577 0.791 -14.656 1.00 81.69 102 CYS A CA 1
ATOM 867 C C . CYS A 1 102 ? 7.959 -0.340 -13.698 1.00 81.69 102 CYS A C 1
ATOM 869 O O . CYS A 1 102 ? 7.941 -1.525 -14.051 1.00 81.69 102 CYS A O 1
ATOM 871 N N . ILE A 1 103 ? 8.320 0.042 -12.476 1.00 84.75 103 ILE A N 1
ATOM 872 C CA . ILE A 1 103 ? 8.647 -0.896 -11.406 1.00 84.75 103 ILE A CA 1
ATOM 873 C C . ILE A 1 103 ? 7.472 -0.920 -10.433 1.00 84.75 103 ILE A C 1
ATOM 875 O O . ILE A 1 103 ? 7.078 0.118 -9.897 1.00 84.75 103 ILE A O 1
ATOM 879 N N . LEU A 1 104 ? 6.915 -2.104 -10.206 1.00 85.81 104 LEU A N 1
ATOM 880 C CA . LEU A 1 104 ? 5.876 -2.349 -9.213 1.00 85.81 104 LEU A CA 1
ATOM 881 C C . LEU A 1 104 ? 6.470 -3.196 -8.088 1.00 85.81 104 LEU A C 1
ATOM 883 O O . LEU A 1 104 ? 7.041 -4.257 -8.332 1.00 85.81 104 LEU A O 1
ATOM 887 N N . LEU A 1 105 ? 6.323 -2.725 -6.856 1.00 88.38 105 LEU A N 1
ATOM 888 C CA . LEU A 1 105 ? 6.775 -3.409 -5.653 1.00 88.38 105 LEU A CA 1
ATOM 889 C C . LEU A 1 105 ? 5.582 -4.034 -4.940 1.00 88.38 105 LEU A C 1
ATOM 891 O O . LEU A 1 105 ? 4.661 -3.321 -4.536 1.00 88.38 105 LEU A O 1
ATOM 895 N N . GLU A 1 106 ? 5.623 -5.344 -4.746 1.00 90.12 106 GLU A N 1
ATOM 896 C CA . GLU A 1 106 ? 4.751 -6.058 -3.817 1.00 90.12 106 GLU A CA 1
ATOM 897 C C . GLU A 1 106 ? 5.450 -6.093 -2.464 1.00 90.12 106 GLU A C 1
ATOM 899 O O . GLU A 1 106 ? 6.393 -6.851 -2.252 1.00 90.12 106 GLU A O 1
ATOM 904 N N . VAL A 1 107 ? 5.041 -5.195 -1.568 1.00 87.31 107 VAL A N 1
ATOM 905 C CA . VAL A 1 107 ? 5.639 -5.081 -0.230 1.00 87.31 107 VAL A CA 1
ATOM 906 C C . VAL A 1 107 ? 5.161 -6.217 0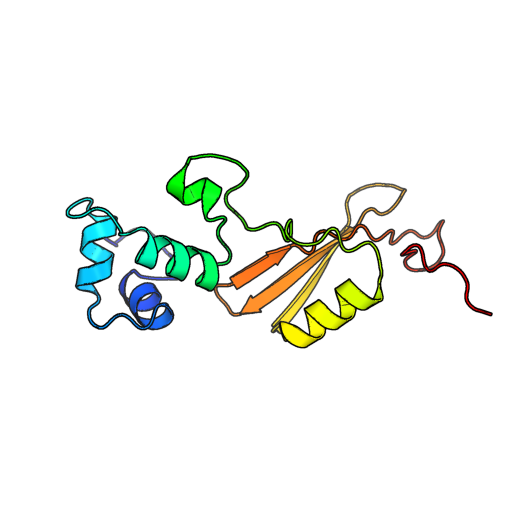.666 1.00 87.31 107 VAL A C 1
ATOM 908 O O . VAL A 1 107 ? 5.909 -6.692 1.512 1.00 87.31 107 VAL A O 1
ATOM 911 N N . ASN A 1 108 ? 3.901 -6.602 0.495 1.00 87.19 108 ASN A N 1
ATOM 912 C CA . ASN A 1 108 ? 3.262 -7.768 1.086 1.00 87.19 108 ASN A CA 1
ATOM 913 C C . ASN A 1 108 ? 1.917 -8.012 0.385 1.00 87.19 108 ASN A C 1
ATOM 915 O O . ASN A 1 108 ? 1.487 -7.224 -0.464 1.00 87.19 108 ASN A O 1
ATOM 919 N N . ASP A 1 109 ? 1.219 -9.045 0.845 1.00 84.56 109 ASP A N 1
ATOM 920 C CA . ASP A 1 109 ? -0.090 -9.520 0.392 1.00 84.56 109 ASP A CA 1
ATOM 921 C C . ASP A 1 109 ? -1.181 -8.464 0.111 1.00 84.56 109 ASP A C 1
ATOM 923 O O . ASP A 1 109 ? -2.125 -8.750 -0.639 1.00 84.56 109 ASP A O 1
ATOM 927 N N . HIS A 1 110 ? -1.104 -7.278 0.727 1.00 80.50 110 HIS A N 1
ATOM 928 C CA . HIS A 1 110 ? -2.116 -6.217 0.642 1.00 80.50 110 HIS A CA 1
ATOM 929 C C . HIS A 1 110 ? -1.551 -4.829 0.321 1.00 80.50 110 HIS A C 1
ATOM 931 O O . HIS A 1 110 ? -2.302 -3.848 0.354 1.00 80.50 110 HIS A O 1
ATOM 937 N N . ARG A 1 111 ? -0.253 -4.710 0.018 1.00 84.06 111 ARG A N 1
ATOM 938 C CA . ARG A 1 111 ? 0.404 -3.418 -0.209 1.00 84.06 111 ARG A CA 1
ATOM 939 C C . ARG A 1 111 ? 1.296 -3.450 -1.444 1.00 84.06 111 ARG A C 1
ATOM 941 O O . ARG A 1 111 ? 2.395 -3.997 -1.431 1.00 84.06 111 ARG A O 1
ATOM 948 N N . PHE A 1 112 ? 0.838 -2.745 -2.474 1.00 87.00 112 PHE A N 1
ATOM 949 C CA . PHE A 1 112 ? 1.519 -2.606 -3.757 1.00 87.00 112 PHE A CA 1
ATOM 950 C C . PHE A 1 112 ? 1.883 -1.142 -4.007 1.00 87.00 112 PHE A C 1
ATOM 952 O O . PHE A 1 112 ? 1.084 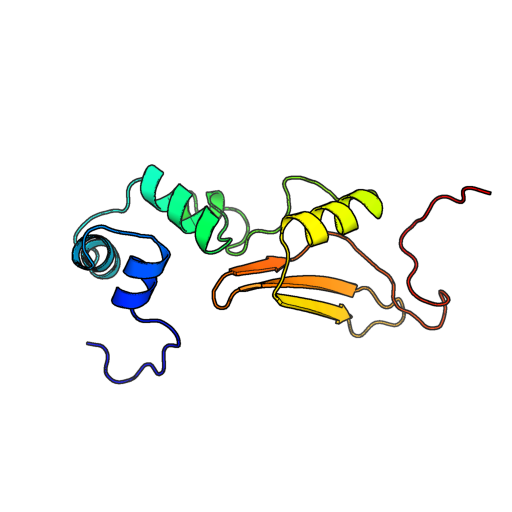-0.248 -3.722 1.00 87.00 112 PHE A O 1
ATOM 959 N N . ILE A 1 113 ? 3.089 -0.885 -4.515 1.00 84.00 113 ILE A N 1
ATOM 960 C CA . ILE A 1 113 ? 3.596 0.471 -4.766 1.00 84.00 113 ILE A CA 1
ATOM 961 C C . ILE A 1 113 ? 4.188 0.539 -6.169 1.00 84.00 113 ILE A C 1
ATOM 963 O O . ILE A 1 113 ? 5.096 -0.220 -6.497 1.00 84.00 113 ILE A O 1
ATOM 967 N N . VAL A 1 114 ? 3.705 1.476 -6.985 1.00 82.19 114 VAL A N 1
ATOM 968 C CA . VAL A 1 114 ? 4.323 1.793 -8.278 1.00 82.19 114 VAL A CA 1
ATOM 969 C C . VAL A 1 114 ? 5.406 2.840 -8.048 1.00 82.19 114 VAL A C 1
ATOM 971 O O . VAL A 1 114 ? 5.115 3.945 -7.583 1.00 82.19 114 VAL A O 1
ATOM 974 N N . ILE A 1 115 ? 6.650 2.505 -8.384 1.00 78.69 115 ILE A N 1
ATOM 975 C CA . ILE A 1 115 ? 7.747 3.469 -8.375 1.00 78.69 115 ILE A CA 1
ATOM 976 C C . ILE A 1 115 ? 7.598 4.375 -9.593 1.00 78.69 115 ILE A C 1
ATOM 978 O O . ILE A 1 115 ? 7.547 3.904 -10.732 1.00 78.69 115 ILE A O 1
ATOM 982 N N . HIS A 1 116 ? 7.576 5.684 -9.360 1.00 68.81 116 HIS A N 1
ATOM 983 C CA . HIS A 1 116 ? 7.519 6.686 -10.417 1.00 68.81 116 HIS A CA 1
ATOM 984 C C . HIS A 1 116 ? 8.920 6.958 -11.001 1.00 68.81 116 HIS A C 1
ATOM 986 O O . HIS A 1 116 ? 9.452 8.063 -10.919 1.00 68.81 116 HIS A O 1
ATOM 992 N N . PHE A 1 117 ? 9.533 5.907 -11.556 1.00 70.56 117 PHE A N 1
ATOM 993 C CA . PHE A 1 117 ? 10.822 5.935 -12.246 1.00 70.56 117 PHE A CA 1
ATOM 994 C C . PHE A 1 117 ? 10.674 5.258 -13.609 1.00 70.56 117 PHE A C 1
ATOM 996 O O . PHE A 1 117 ? 10.184 4.130 -13.694 1.00 70.56 117 PHE A O 1
ATOM 1003 N N . LEU A 1 118 ? 11.078 5.950 -14.676 1.00 65.69 118 LEU A N 1
ATOM 1004 C CA . LEU A 1 118 ? 11.022 5.417 -16.032 1.00 65.69 118 LEU A CA 1
ATOM 1005 C C . LEU A 1 118 ? 12.356 4.751 -16.373 1.00 65.69 118 LEU A C 1
ATOM 1007 O O . LEU A 1 118 ? 13.381 5.424 -16.464 1.00 65.69 118 LEU A O 1
ATOM 1011 N N . VAL A 1 119 ? 12.331 3.436 -16.592 1.00 69.62 119 VAL A N 1
ATOM 1012 C CA . VAL A 1 119 ? 13.488 2.679 -17.092 1.00 69.62 119 VAL A CA 1
ATOM 1013 C C . VAL A 1 119 ? 13.212 2.217 -18.511 1.00 69.62 119 VAL A C 1
ATOM 1015 O O . VAL A 1 119 ? 12.102 1.790 -18.820 1.00 69.62 119 VAL A O 1
ATOM 1018 N N . HIS A 1 120 ? 14.225 2.256 -19.372 1.00 69.88 120 HIS A N 1
ATOM 1019 C CA . HIS A 1 120 ? 14.126 1.731 -20.729 1.00 69.88 120 HIS A CA 1
ATOM 1020 C C . HIS A 1 120 ? 14.860 0.396 -20.857 1.00 69.88 120 HIS A C 1
ATOM 1022 O O . HIS A 1 120 ? 16.084 0.362 -21.001 1.00 69.88 120 HIS A O 1
ATOM 1028 N N . PHE A 1 121 ? 14.117 -0.713 -20.860 1.00 66.06 121 PHE A N 1
ATOM 1029 C CA . PHE A 1 121 ? 14.652 -2.034 -21.202 1.00 66.06 121 PHE A CA 1
ATOM 1030 C C . PHE A 1 121 ? 14.357 -2.347 -22.675 1.00 66.06 121 PHE A C 1
ATOM 1032 O O . PHE A 1 121 ? 13.312 -2.907 -23.027 1.00 66.06 121 PHE A O 1
ATOM 1039 N N . SER A 1 122 ? 15.287 -1.978 -23.560 1.00 62.91 122 SER A N 1
ATOM 1040 C CA . SER A 1 122 ? 15.228 -2.304 -24.988 1.00 62.91 122 SER A CA 1
ATOM 1041 C C . SER A 1 122 ? 16.549 -2.888 -25.492 1.00 62.91 122 SER A C 1
ATOM 1043 O O . SER A 1 122 ? 17.624 -2.626 -24.949 1.00 62.91 122 SER A O 1
ATOM 1045 N N 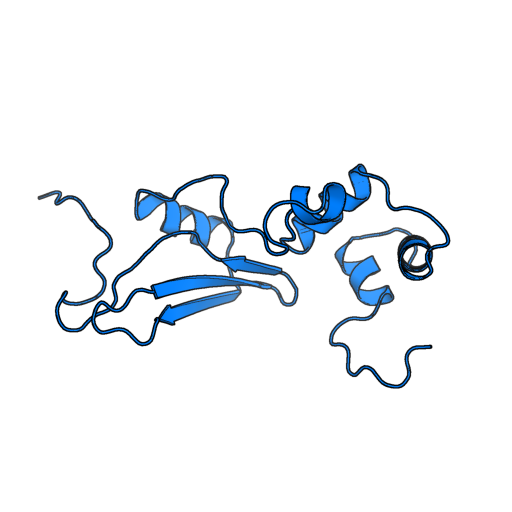. THR A 1 123 ? 16.468 -3.685 -26.558 1.00 55.06 123 THR A N 1
ATOM 1046 C CA . THR A 1 123 ? 17.638 -4.214 -27.274 1.00 55.06 123 THR A CA 1
ATOM 1047 C C . THR A 1 123 ? 18.412 -3.125 -28.020 1.00 55.06 123 THR A C 1
ATOM 1049 O O . THR A 1 123 ? 19.597 -3.310 -28.276 1.00 55.06 123 THR A O 1
ATOM 1052 N N . GLN A 1 124 ? 17.779 -1.986 -28.337 1.00 57.44 124 GLN A N 1
ATOM 1053 C CA . GLN A 1 124 ? 18.436 -0.827 -28.957 1.00 57.44 124 GLN A CA 1
ATOM 1054 C C . GLN A 1 124 ? 19.304 -0.033 -27.972 1.00 57.44 124 GLN A C 1
ATOM 1056 O O . GLN A 1 124 ? 20.341 0.483 -28.374 1.00 57.44 124 GLN A O 1
ATOM 1061 N N . ASN A 1 125 ? 18.916 0.021 -26.693 1.00 52.09 125 ASN A N 1
ATOM 1062 C CA . ASN A 1 125 ? 19.609 0.809 -25.670 1.00 52.09 125 ASN A CA 1
ATOM 1063 C C . ASN A 1 125 ? 20.573 -0.020 -24.802 1.00 52.09 125 ASN A C 1
ATOM 1065 O O . ASN A 1 125 ? 21.115 0.508 -23.843 1.00 52.09 125 ASN A O 1
ATOM 1069 N N . GLY A 1 126 ? 20.801 -1.300 -25.127 1.00 43.94 126 GLY A N 1
ATOM 1070 C CA . GLY A 1 126 ? 21.798 -2.143 -24.458 1.00 43.94 126 GLY A CA 1
ATOM 1071 C C . GLY A 1 126 ? 21.583 -2.271 -22.946 1.00 43.94 126 GLY A C 1
ATOM 1072 O O . GLY A 1 126 ? 22.327 -1.688 -22.177 1.00 43.94 126 GLY A O 1
ATOM 1073 N N . TYR A 1 127 ? 20.607 -3.083 -22.523 1.00 48.75 127 TYR A N 1
ATOM 1074 C CA . TYR A 1 127 ? 20.379 -3.449 -21.114 1.00 48.75 127 TYR A CA 1
ATOM 1075 C C . TYR A 1 127 ? 20.090 -2.257 -20.176 1.00 48.75 127 TYR A C 1
ATOM 1077 O O . TYR A 1 127 ? 20.936 -1.865 -19.388 1.00 48.75 127 TYR A O 1
ATOM 1085 N N . GLY A 1 128 ? 18.859 -1.733 -20.191 1.00 42.94 128 GLY A N 1
ATOM 1086 C CA . GLY A 1 128 ? 18.350 -0.891 -19.098 1.00 42.94 128 GLY A CA 1
ATOM 1087 C C . GLY A 1 128 ? 19.063 0.454 -18.946 1.00 42.94 128 GLY A C 1
ATOM 1088 O O . GLY A 1 128 ? 19.871 0.628 -18.042 1.00 42.94 128 GLY A O 1
ATOM 1089 N N . VAL A 1 129 ? 18.722 1.440 -19.774 1.00 44.22 129 VAL A N 1
ATOM 1090 C CA . VAL A 1 129 ? 19.205 2.816 -19.572 1.00 44.22 129 VAL A CA 1
ATOM 1091 C C . VAL A 1 129 ? 18.257 3.508 -18.596 1.00 44.22 129 VAL A C 1
ATOM 1093 O O . VAL A 1 129 ? 17.207 4.019 -18.983 1.00 44.22 129 VAL A O 1
ATOM 1096 N N . GLY A 1 130 ? 18.607 3.498 -17.310 1.00 45.66 130 GLY A N 1
ATOM 1097 C CA . GLY A 1 130 ? 18.392 4.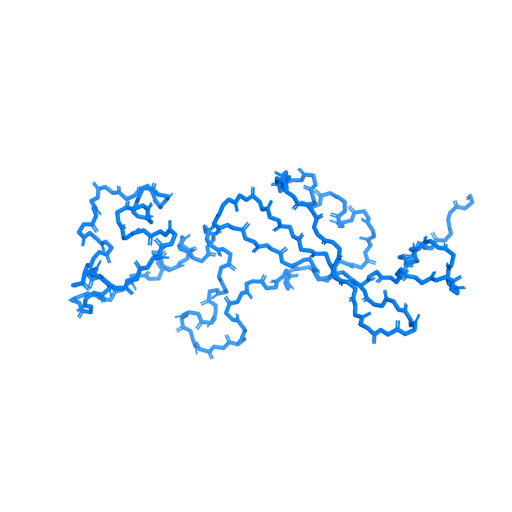695 -16.499 1.00 45.66 130 GLY A CA 1
ATOM 1098 C C . GLY A 1 130 ? 19.426 5.721 -16.957 1.00 45.66 130 GLY A C 1
ATOM 1099 O O . GLY A 1 130 ? 20.541 5.329 -17.292 1.00 45.66 130 GLY A O 1
ATOM 1100 N N . HIS A 1 131 ? 19.085 7.007 -17.035 1.00 39.56 131 HIS A N 1
ATOM 1101 C CA . HIS A 1 131 ? 20.079 8.059 -17.273 1.00 39.56 131 HIS A CA 1
ATOM 1102 C C . HIS A 1 131 ? 21.071 8.092 -16.095 1.00 39.56 131 HIS A C 1
ATOM 1104 O O . HIS A 1 131 ? 20.940 8.874 -15.159 1.00 39.56 131 HIS A O 1
ATOM 1110 N N . VAL A 1 132 ? 22.056 7.199 -16.127 1.00 33.22 132 VAL A N 1
ATOM 1111 C CA . VAL A 1 132 ? 23.279 7.280 -15.346 1.00 33.22 132 VAL A CA 1
ATOM 1112 C C . VAL A 1 132 ? 24.127 8.284 -16.106 1.00 33.22 132 VAL A C 1
ATOM 1114 O O . VAL A 1 132 ? 24.645 7.981 -17.180 1.00 33.22 132 VAL A O 1
ATOM 1117 N N . ASN A 1 133 ? 24.204 9.513 -15.596 1.00 30.31 133 ASN A N 1
ATOM 1118 C CA . ASN A 1 133 ? 25.301 10.381 -15.990 1.00 30.31 133 ASN A CA 1
ATOM 1119 C C . ASN A 1 133 ? 26.591 9.623 -15.682 1.00 30.31 133 ASN A C 1
ATOM 1121 O O . ASN A 1 133 ? 26.812 9.197 -14.549 1.00 30.31 133 ASN A O 1
ATOM 1125 N N . GLU A 1 134 ? 27.376 9.420 -16.732 1.00 32.62 134 GLU A N 1
ATOM 1126 C CA . GLU A 1 134 ? 28.708 8.845 -16.706 1.00 32.62 134 GLU A CA 1
ATOM 1127 C C . GLU A 1 134 ? 29.504 9.374 -15.504 1.00 32.62 134 GLU A C 1
ATOM 1129 O O . GLU A 1 134 ? 29.723 10.578 -15.368 1.00 32.62 134 GLU A O 1
ATOM 1134 N N . LEU A 1 135 ? 29.972 8.466 -14.652 1.00 27.52 135 LEU A N 1
ATOM 1135 C CA . LEU A 1 135 ? 31.149 8.703 -13.828 1.00 27.52 135 LEU A CA 1
ATOM 1136 C C . LEU A 1 135 ? 32.172 7.633 -14.198 1.00 27.52 135 LEU A C 1
ATOM 1138 O O . LEU A 1 135 ? 32.099 6.486 -13.757 1.00 27.52 135 LEU A O 1
ATOM 1142 N N . ILE A 1 136 ? 33.061 8.049 -15.101 1.00 33.97 136 ILE A N 1
ATOM 1143 C CA . ILE A 1 136 ? 34.432 7.547 -15.236 1.00 33.97 136 ILE A CA 1
ATOM 1144 C C . ILE A 1 136 ? 35.196 7.924 -13.964 1.00 33.97 136 ILE A C 1
ATOM 1146 O O . ILE A 1 136 ? 35.017 9.077 -13.506 1.00 33.97 136 ILE A O 1
#

Secondary structure (DSSP, 8-state):
--SS---S--HHHHHHHTT-S-THHHHHHHTTSSPPPHHHHHHHHHHTTB-HHHHHHS-S-SB-B-TT----SHHHHHHHHHHH--SEEEEEE-SSSS-EEEEEEEEETTEEEEEEEEEE--TTTTS-B-------

Radius of gyration: 18.95 Å; chains: 1; bounding box: 59×30×48 Å

Foldseek 3Di:
DPPPDPDPDDLVRVCVLLVPPDSVVSVCCVVVVDPDDLVRLVSVCVSQQFDSCCVPPVDDDGHDAVVVDQCLDPVVVVVVCVVLVAPDWDWAFDPDQQGWTWIWGHSDPRYIYIHNATWGDHPVVPGIDDPPPDDD

Sequence (136 aa):
MNQERDEKFTVAEFSKILKLKKVSDLEKYFFNEEDPTFKFLKKFSNEFAINIRWITEGKEHPFKYDEDNYIQLYDDCLNKIEQLSPEIIYFVRADSINGETCILLEVNDHRFIVIHFLVHFSTQNGYGVGHVNELI

pLDDT: mean 76.0, std 17.61, range [27.52, 93.25]